Protein AF-A0A957V7X9-F1 (afdb_monomer_lite)

Structure (mmCIF, N/CA/C/O backbone):
data_AF-A0A957V7X9-F1
#
_entry.id   AF-A0A957V7X9-F1
#
loop_
_atom_site.group_PDB
_atom_site.id
_atom_site.type_symbol
_atom_site.label_atom_id
_atom_site.label_alt_id
_atom_site.label_comp_id
_atom_site.label_asym_id
_atom_site.label_entity_id
_atom_site.label_seq_id
_atom_site.pdbx_PDB_ins_code
_atom_site.Cartn_x
_atom_site.Cartn_y
_atom_site.Cartn_z
_atom_site.occupancy
_atom_site.B_iso_or_equiv
_atom_site.auth_seq_id
_atom_site.auth_comp_id
_atom_site.auth_asym_id
_atom_site.auth_atom_id
_atom_site.pdbx_PDB_model_num
ATOM 1 N N . MET A 1 1 ? -3.872 -2.077 19.022 1.00 86.62 1 MET A N 1
ATOM 2 C CA . MET A 1 1 ? -4.188 -2.616 17.683 1.00 86.62 1 MET A CA 1
ATOM 3 C C . MET A 1 1 ? -4.015 -4.123 17.737 1.00 86.62 1 MET A C 1
ATOM 5 O O . MET A 1 1 ? -3.047 -4.564 18.339 1.00 86.62 1 MET A O 1
ATOM 9 N N . GLU A 1 2 ? -4.912 -4.883 17.113 1.00 96.44 2 GLU A N 1
ATOM 10 C CA . GLU A 1 2 ? -4.739 -6.320 16.867 1.00 96.44 2 GLU A CA 1
ATOM 11 C C . GLU A 1 2 ? -4.698 -6.566 15.353 1.00 96.44 2 GLU A C 1
ATOM 13 O O . GLU A 1 2 ? -5.555 -6.057 14.627 1.00 96.44 2 GLU A O 1
ATOM 18 N N . ILE A 1 3 ? -3.694 -7.312 14.879 1.00 98.44 3 ILE A N 1
ATOM 19 C CA . ILE A 1 3 ? -3.567 -7.717 13.472 1.00 98.44 3 ILE A CA 1
ATOM 20 C C . ILE A 1 3 ? -4.167 -9.115 13.327 1.00 98.44 3 ILE A C 1
ATOM 22 O O . ILE A 1 3 ? -3.669 -10.071 13.913 1.00 98.44 3 ILE A O 1
ATOM 26 N N . LEU A 1 4 ? -5.217 -9.227 12.518 1.00 98.38 4 LEU A N 1
ATOM 27 C CA . LEU A 1 4 ? -5.960 -10.467 12.288 1.00 98.38 4 LEU A CA 1
ATOM 28 C C . LEU A 1 4 ? -5.376 -11.285 11.132 1.00 98.38 4 LEU A C 1
ATOM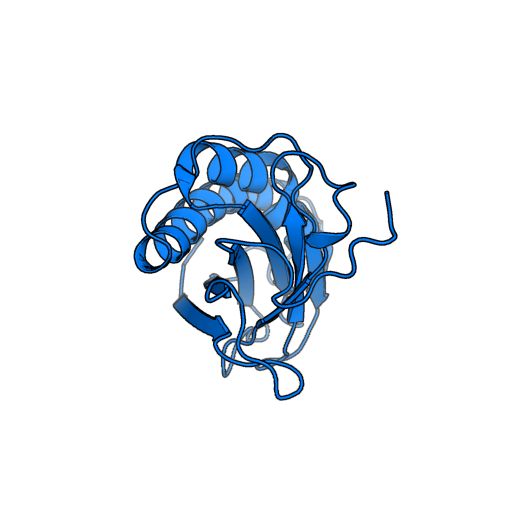 30 O O . LEU A 1 4 ? -5.460 -12.512 11.116 1.00 98.38 4 LEU A O 1
ATOM 34 N N . ARG A 1 5 ? -4.814 -10.605 10.125 1.00 98.19 5 ARG A N 1
ATOM 35 C CA . ARG A 1 5 ? -4.241 -11.243 8.935 1.00 98.19 5 ARG A CA 1
ATOM 36 C C . ARG A 1 5 ? -3.212 -10.339 8.272 1.00 98.19 5 ARG A C 1
ATOM 38 O O . ARG A 1 5 ? -3.426 -9.132 8.191 1.00 98.19 5 ARG A O 1
ATOM 45 N N . ILE A 1 6 ? -2.166 -10.946 7.721 1.00 98.56 6 ILE A N 1
ATOM 46 C CA . ILE A 1 6 ? -1.273 -10.327 6.739 1.00 98.56 6 ILE A CA 1
ATOM 47 C C . ILE A 1 6 ? -1.377 -11.123 5.436 1.00 98.56 6 ILE A C 1
ATOM 49 O O . ILE A 1 6 ? -1.410 -12.354 5.459 1.00 98.56 6 ILE A O 1
ATOM 53 N N . VAL A 1 7 ? -1.471 -10.423 4.309 1.00 98.50 7 VAL A N 1
ATOM 54 C CA . VAL A 1 7 ? -1.492 -11.006 2.964 1.00 98.50 7 VAL A CA 1
ATOM 55 C C . VAL A 1 7 ? -0.463 -10.285 2.110 1.00 98.50 7 VAL A C 1
ATOM 57 O O . VAL A 1 7 ? -0.461 -9.059 2.073 1.00 98.50 7 VAL A O 1
ATOM 60 N N . THR A 1 8 ? 0.360 -11.041 1.390 1.00 98.62 8 THR A N 1
ATOM 61 C CA . THR A 1 8 ? 1.302 -10.499 0.407 1.00 98.62 8 THR A CA 1
ATOM 62 C C . THR A 1 8 ? 0.958 -11.055 -0.969 1.00 98.62 8 THR A C 1
ATOM 64 O O . THR A 1 8 ? 0.847 -12.267 -1.147 1.00 98.62 8 THR A O 1
ATOM 67 N N . ILE A 1 9 ? 0.767 -10.163 -1.936 1.00 98.62 9 ILE A N 1
ATOM 68 C CA . ILE A 1 9 ? 0.418 -10.457 -3.325 1.00 98.62 9 ILE A CA 1
ATOM 69 C C . ILE A 1 9 ? 1.608 -10.055 -4.187 1.00 98.62 9 ILE A C 1
ATOM 71 O O . ILE A 1 9 ? 2.105 -8.937 -4.064 1.00 98.62 9 ILE A O 1
ATOM 75 N N . VAL A 1 10 ? 2.052 -10.958 -5.059 1.00 98.50 10 VAL A N 1
ATOM 76 C CA . VAL A 1 10 ? 3.143 -10.720 -6.007 1.00 98.50 10 VAL A CA 1
ATOM 77 C C . VAL A 1 10 ? 2.606 -10.933 -7.413 1.00 98.50 10 VAL A C 1
ATOM 79 O O . VAL A 1 10 ? 2.069 -11.996 -7.716 1.00 98.50 10 VAL A O 1
ATOM 82 N N . GLU A 1 11 ? 2.770 -9.930 -8.263 1.00 97.88 11 GLU A N 1
ATOM 83 C CA . GLU A 1 11 ? 2.453 -9.986 -9.684 1.00 97.88 11 GLU A CA 1
ATOM 84 C C . GLU A 1 11 ? 3.730 -9.738 -10.488 1.00 97.88 11 GLU A C 1
ATOM 86 O O . GLU A 1 11 ? 4.406 -8.732 -10.283 1.00 97.88 11 GLU A O 1
ATOM 91 N N . ASP A 1 12 ? 4.044 -10.640 -11.416 1.00 97.62 12 ASP A N 1
ATOM 92 C CA . ASP A 1 12 ? 5.107 -10.455 -12.402 1.00 97.62 12 ASP A CA 1
ATOM 93 C C . ASP A 1 12 ? 4.485 -10.257 -13.788 1.00 97.62 12 ASP A C 1
ATOM 95 O O . ASP A 1 12 ? 3.947 -11.191 -14.389 1.00 97.62 12 ASP A O 1
ATOM 99 N N . VAL A 1 13 ? 4.590 -9.044 -14.330 1.00 96.94 13 VAL A N 1
ATOM 100 C CA . VAL A 1 13 ? 4.113 -8.734 -15.679 1.00 96.94 13 VAL A CA 1
ATOM 101 C C . VAL A 1 13 ? 5.196 -9.097 -16.692 1.00 96.94 13 VAL A C 1
ATOM 103 O O . VAL A 1 13 ? 6.174 -8.374 -16.885 1.00 96.94 13 VAL A O 1
ATOM 106 N N . LEU A 1 14 ? 5.027 -10.253 -17.338 1.00 97.50 14 LEU A N 1
ATOM 107 C CA . LEU A 1 14 ? 5.969 -10.772 -18.341 1.00 97.50 14 LEU A CA 1
ATOM 108 C C . LEU A 1 14 ? 5.601 -10.351 -19.772 1.00 97.50 14 LEU A C 1
ATOM 110 O O . LEU A 1 14 ? 6.474 -10.161 -20.622 1.00 97.50 14 LEU A O 1
ATOM 114 N N . VAL A 1 15 ? 4.300 -10.235 -20.042 1.00 96.81 15 VAL A N 1
ATOM 115 C CA . VAL A 1 15 ? 3.716 -9.893 -21.342 1.00 96.81 15 VAL A CA 1
ATOM 116 C C . VAL A 1 15 ? 2.497 -9.012 -21.094 1.00 96.81 15 VAL A C 1
ATOM 118 O O . VAL A 1 15 ? 1.643 -9.358 -20.286 1.00 96.81 15 VAL A O 1
ATOM 121 N N . GLU A 1 16 ? 2.391 -7.907 -21.824 1.00 95.38 16 GLU A N 1
ATOM 122 C CA . GLU A 1 16 ? 1.247 -6.995 -21.766 1.00 95.38 16 GLU A CA 1
ATOM 123 C C . GLU A 1 16 ? 0.909 -6.522 -23.184 1.00 95.38 16 GLU A C 1
ATOM 125 O O . GLU A 1 16 ? 1.803 -6.250 -23.991 1.00 95.38 16 GLU A O 1
ATOM 130 N N . GLY A 1 17 ? -0.383 -6.491 -23.528 1.00 94.19 17 GLY A N 1
ATOM 131 C CA . GLY A 1 17 ? -0.833 -6.109 -24.873 1.00 94.19 17 GLY A CA 1
ATOM 132 C C . GLY A 1 17 ? -0.229 -6.969 -25.993 1.00 94.19 17 GLY A C 1
ATOM 133 O O . GLY A 1 17 ? 0.048 -6.463 -27.077 1.00 94.19 17 GLY A O 1
ATOM 134 N N . GLY A 1 18 ? 0.058 -8.247 -25.715 1.00 96.38 18 GLY A N 1
ATOM 135 C CA . GLY A 1 18 ? 0.672 -9.181 -26.667 1.00 96.38 18 GLY A CA 1
ATOM 136 C C . GLY A 1 18 ? 2.177 -8.990 -26.900 1.00 96.38 18 GLY A C 1
ATOM 137 O O . GLY A 1 18 ? 2.750 -9.695 -27.727 1.00 96.38 18 GLY A O 1
ATOM 138 N N . ARG A 1 19 ? 2.840 -8.075 -26.180 1.00 95.88 19 ARG A N 1
ATOM 139 C CA . ARG A 1 19 ? 4.286 -7.829 -26.289 1.00 95.88 19 ARG A CA 1
ATOM 140 C C . ARG A 1 19 ? 4.995 -8.174 -24.986 1.00 95.88 19 ARG A C 1
ATOM 142 O O . ARG A 1 19 ? 4.531 -7.814 -23.904 1.00 95.88 19 ARG A O 1
ATOM 149 N N . LYS A 1 20 ? 6.138 -8.852 -25.096 1.00 97.06 20 LYS A N 1
ATOM 150 C CA . LYS A 1 20 ? 7.010 -9.151 -23.954 1.00 97.06 20 LYS A CA 1
ATOM 151 C C . LYS A 1 20 ? 7.541 -7.846 -23.356 1.00 97.06 20 LYS A C 1
ATOM 153 O O . LYS A 1 20 ? 7.984 -6.983 -24.110 1.00 97.06 20 LYS A O 1
ATOM 158 N N . ALA A 1 21 ? 7.496 -7.717 -22.033 1.00 94.75 21 ALA A N 1
ATOM 159 C CA . ALA A 1 21 ? 8.120 -6.596 -21.338 1.00 94.75 21 ALA A CA 1
ATOM 160 C C . ALA A 1 21 ? 9.647 -6.647 -21.523 1.00 94.75 21 ALA A C 1
ATOM 162 O O . ALA A 1 21 ? 10.236 -7.732 -21.491 1.00 94.75 21 ALA A O 1
ATOM 163 N N . GLU A 1 22 ? 10.294 -5.493 -21.708 1.00 88.94 22 GLU A N 1
ATOM 164 C CA . GLU A 1 22 ? 11.761 -5.420 -21.828 1.00 88.94 22 GLU A CA 1
ATOM 165 C C . GLU A 1 22 ? 12.441 -5.952 -20.555 1.00 88.94 22 GLU A C 1
ATOM 167 O O . GLU A 1 22 ? 13.357 -6.774 -20.616 1.00 88.94 22 GLU A O 1
ATOM 172 N N . LYS A 1 23 ? 11.903 -5.556 -19.398 1.00 89.88 23 LYS A N 1
ATOM 173 C CA . LYS A 1 23 ? 12.211 -6.086 -18.069 1.00 89.88 23 LYS A CA 1
ATOM 174 C C . LYS A 1 23 ? 10.890 -6.497 -17.408 1.00 89.88 23 LYS A C 1
ATOM 176 O O . LYS A 1 23 ? 9.962 -5.692 -17.429 1.00 89.88 23 LYS A O 1
ATOM 181 N N . PRO A 1 24 ? 10.779 -7.700 -16.812 1.00 92.94 24 PRO A N 1
ATOM 182 C CA . PRO A 1 24 ? 9.619 -8.059 -16.004 1.00 92.94 24 PRO A CA 1
ATOM 183 C C . PRO A 1 24 ? 9.340 -7.022 -14.910 1.00 92.94 24 PRO A C 1
ATOM 185 O O . PRO A 1 24 ? 10.185 -6.800 -14.033 1.00 92.94 24 PRO A O 1
ATOM 188 N N . THR A 1 25 ? 8.155 -6.412 -14.956 1.00 95.50 25 THR A N 1
ATOM 189 C CA . THR A 1 25 ? 7.693 -5.519 -13.891 1.00 95.50 25 THR A CA 1
ATOM 190 C C . THR A 1 25 ? 7.079 -6.371 -12.793 1.00 95.50 25 THR A C 1
ATOM 192 O O . THR A 1 25 ? 6.042 -7.000 -12.995 1.00 95.50 25 THR A O 1
ATOM 195 N N . ARG A 1 26 ? 7.722 -6.386 -11.628 1.00 97.88 26 ARG A N 1
ATOM 196 C CA . ARG A 1 26 ? 7.191 -6.985 -10.409 1.00 97.88 26 ARG A CA 1
ATOM 197 C C . ARG A 1 26 ? 6.443 -5.928 -9.616 1.00 97.88 26 ARG A C 1
ATOM 199 O O . ARG A 1 26 ? 7.040 -4.913 -9.249 1.00 97.88 26 ARG A O 1
ATOM 206 N N . ARG A 1 27 ? 5.181 -6.200 -9.298 1.00 98.31 27 ARG A N 1
ATOM 207 C CA . ARG A 1 27 ? 4.372 -5.443 -8.340 1.00 98.31 27 ARG A CA 1
ATOM 208 C C . ARG A 1 27 ? 4.153 -6.302 -7.101 1.00 98.31 27 ARG A C 1
ATOM 210 O O . ARG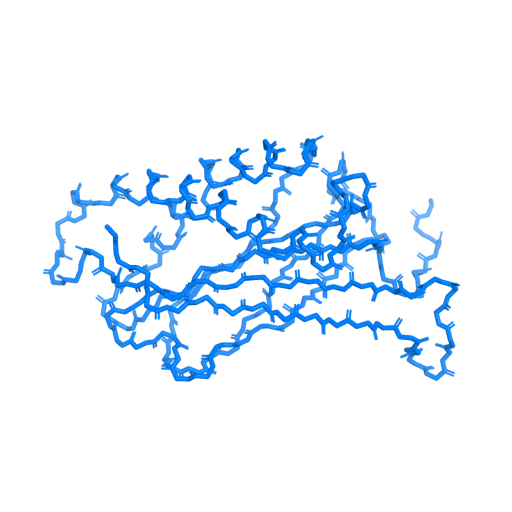 A 1 27 ? 3.831 -7.484 -7.209 1.00 98.31 27 ARG A O 1
ATOM 217 N N . VAL A 1 28 ? 4.363 -5.728 -5.922 1.00 98.75 28 VAL A N 1
ATOM 218 C CA . VAL A 1 28 ? 4.117 -6.407 -4.647 1.00 98.75 28 VAL A CA 1
ATOM 219 C C . VAL A 1 28 ? 3.209 -5.537 -3.807 1.00 98.75 28 VAL A C 1
ATOM 221 O O . VAL A 1 28 ? 3.545 -4.382 -3.556 1.00 98.75 28 VAL A O 1
ATOM 224 N N . ALA A 1 29 ? 2.097 -6.100 -3.347 1.00 98.81 29 ALA A N 1
ATOM 225 C CA . ALA A 1 29 ? 1.241 -5.485 -2.346 1.00 98.81 29 ALA A CA 1
ATOM 226 C C . ALA A 1 29 ? 1.269 -6.310 -1.062 1.00 98.81 29 ALA A C 1
ATOM 228 O O . ALA A 1 29 ? 1.075 -7.522 -1.101 1.00 98.81 29 ALA A O 1
ATOM 229 N N . SER A 1 30 ? 1.469 -5.658 0.075 1.00 98.88 30 SER A N 1
ATOM 230 C CA . SER A 1 30 ? 1.227 -6.229 1.396 1.00 98.88 30 SER A CA 1
ATOM 231 C C . SER A 1 30 ? 0.000 -5.562 2.011 1.00 98.88 30 SER A C 1
ATOM 233 O O . SER A 1 30 ? -0.197 -4.350 1.903 1.00 98.88 30 SER A O 1
ATOM 235 N N . ALA A 1 31 ? -0.847 -6.360 2.649 1.00 98.88 31 ALA A N 1
ATOM 236 C CA . ALA A 1 31 ? -2.079 -5.915 3.274 1.00 98.88 31 ALA A CA 1
ATOM 237 C C . ALA A 1 31 ? -2.191 -6.477 4.690 1.00 98.88 31 ALA A C 1
ATOM 239 O O . ALA A 1 31 ? -1.954 -7.664 4.907 1.00 98.88 31 ALA A O 1
ATOM 240 N N . ALA A 1 32 ? -2.599 -5.640 5.638 1.00 98.88 32 ALA A N 1
ATOM 241 C CA . ALA A 1 32 ? -2.911 -6.036 7.004 1.00 98.88 32 ALA A CA 1
ATOM 242 C C . ALA A 1 32 ? -4.399 -5.814 7.266 1.00 98.88 32 ALA A C 1
ATOM 244 O O . ALA A 1 32 ? -4.911 -4.719 7.036 1.00 98.88 32 ALA A O 1
ATOM 245 N N . VAL A 1 33 ? -5.076 -6.843 7.769 1.00 98.88 33 VAL A N 1
ATOM 246 C CA . VAL A 1 33 ? -6.425 -6.735 8.329 1.00 98.88 33 VAL A CA 1
ATOM 247 C C . VAL A 1 33 ? -6.278 -6.515 9.827 1.00 98.88 33 VAL A C 1
ATOM 249 O O . VAL A 1 33 ? -5.663 -7.338 10.506 1.00 98.88 33 VAL A O 1
ATOM 252 N N . ILE A 1 34 ? -6.828 -5.419 10.339 1.00 98.75 34 ILE A N 1
ATOM 253 C CA . ILE A 1 34 ? -6.784 -5.067 11.760 1.00 98.75 34 ILE A CA 1
ATOM 254 C C . ILE A 1 34 ? -8.189 -4.893 12.326 1.00 98.75 34 ILE A C 1
ATOM 256 O O . ILE A 1 34 ? -9.118 -4.530 11.600 1.00 98.75 34 ILE A O 1
ATOM 260 N N . THR A 1 35 ? -8.331 -5.078 13.637 1.00 98.06 35 THR A N 1
ATOM 261 C CA . THR A 1 35 ? -9.523 -4.603 14.350 1.00 98.06 35 THR A CA 1
ATOM 262 C C . THR A 1 35 ? -9.580 -3.075 14.317 1.00 98.06 35 THR A C 1
ATOM 264 O O . THR A 1 35 ? -8.554 -2.396 14.407 1.00 98.06 35 THR A O 1
ATOM 267 N N . ASN A 1 36 ? -10.782 -2.513 14.178 1.00 96.81 36 ASN A N 1
ATOM 268 C CA . ASN A 1 36 ? -10.993 -1.073 14.250 1.00 96.81 36 ASN A CA 1
ATOM 269 C C . ASN A 1 36 ? -11.155 -0.638 15.724 1.00 96.81 36 ASN A C 1
ATOM 271 O O . ASN A 1 36 ? -12.180 -0.949 16.335 1.00 96.81 36 ASN A O 1
ATOM 275 N N . PRO A 1 37 ? -10.189 0.094 16.314 1.00 94.38 37 PRO A N 1
ATOM 276 C CA . PRO A 1 37 ? -10.231 0.469 17.728 1.00 94.38 37 PRO A CA 1
ATOM 277 C C . PRO A 1 37 ? -11.263 1.560 18.053 1.00 94.38 37 PRO A C 1
ATOM 279 O O . PRO A 1 37 ? -11.508 1.821 19.225 1.00 94.38 37 PRO A O 1
ATOM 282 N N . ALA A 1 38 ? -11.861 2.202 17.045 1.00 92.94 38 ALA A N 1
ATOM 283 C CA . ALA A 1 38 ? -12.840 3.276 17.217 1.00 92.94 38 ALA A CA 1
ATOM 284 C C . ALA A 1 38 ? -14.292 2.808 16.990 1.00 92.94 38 ALA A C 1
ATOM 286 O O . ALA A 1 38 ? -15.197 3.621 16.812 1.00 92.94 38 ALA A O 1
ATOM 287 N N . VAL A 1 39 ? -14.541 1.496 16.967 1.00 89.75 39 VAL A N 1
ATOM 288 C CA . VAL A 1 39 ? -15.899 0.952 16.809 1.00 89.75 39 VAL A CA 1
ATOM 289 C C . VAL A 1 39 ? -16.784 1.412 17.963 1.00 89.75 39 VAL A C 1
ATOM 291 O O . VAL A 1 39 ? -16.464 1.209 19.129 1.00 89.75 39 VAL A O 1
ATOM 294 N N . GLY A 1 40 ? -17.924 2.011 17.618 1.00 84.50 40 GLY A N 1
ATOM 295 C CA . GLY A 1 40 ? -18.890 2.530 18.589 1.00 84.50 40 GLY A CA 1
ATOM 296 C C . GLY A 1 40 ? -18.553 3.915 19.144 1.00 84.50 40 GLY A C 1
ATOM 297 O O . GLY A 1 40 ? -19.436 4.543 19.725 1.00 84.50 40 GLY A O 1
ATOM 298 N N . ASP A 1 41 ? -17.345 4.430 18.909 1.00 85.25 41 ASP A N 1
ATOM 299 C CA . ASP A 1 41 ? -17.005 5.812 19.227 1.00 85.25 41 ASP A CA 1
ATOM 300 C C . ASP A 1 41 ? -17.517 6.758 18.130 1.00 85.25 41 ASP A C 1
ATOM 302 O O . ASP A 1 41 ? -17.343 6.518 16.933 1.00 85.25 41 ASP A O 1
ATOM 306 N N . LYS A 1 42 ? -18.194 7.826 18.552 1.00 80.62 42 LYS A N 1
ATOM 307 C CA . LYS A 1 42 ? -18.752 8.879 17.693 1.00 80.62 42 LYS A CA 1
ATOM 308 C C . LYS A 1 42 ? -18.255 10.275 18.073 1.00 80.62 42 LYS A C 1
ATOM 310 O O . LYS A 1 42 ? -18.675 11.235 17.434 1.00 80.62 42 LYS A O 1
ATOM 315 N N . SER A 1 43 ? -17.397 10.408 19.090 1.00 83.62 43 SER A N 1
ATOM 316 C CA . SER A 1 43 ? -16.866 11.710 19.515 1.00 83.62 43 SER A CA 1
ATOM 317 C C . SER A 1 43 ? -15.738 12.204 18.607 1.00 83.62 43 SER A C 1
ATOM 319 O O . SER A 1 43 ? -15.513 13.407 18.506 1.00 83.62 43 SER A O 1
ATOM 321 N N . GLY A 1 44 ? -15.027 11.283 17.943 1.00 80.75 44 GLY A N 1
ATOM 322 C CA . GLY A 1 44 ? -13.844 11.584 17.129 1.00 80.75 44 GLY A CA 1
ATOM 323 C C . GLY A 1 44 ? -12.575 11.846 17.953 1.00 80.75 44 GLY A C 1
ATOM 324 O O . GLY A 1 44 ? -11.493 12.005 17.389 1.00 80.75 44 GLY A O 1
ATOM 325 N N . GLU A 1 45 ? -12.663 11.837 19.285 1.00 84.00 45 GLU A N 1
ATOM 326 C CA . GLU A 1 45 ? -11.538 12.114 20.190 1.00 84.00 45 GLU A CA 1
ATOM 327 C C . GLU A 1 45 ? -10.437 11.049 20.083 1.00 84.00 45 GLU A C 1
ATOM 329 O O . GLU A 1 45 ? -9.251 11.332 20.256 1.00 84.00 45 GLU A O 1
ATOM 334 N N . ASN A 1 46 ? -10.816 9.827 19.710 1.00 84.00 46 ASN A N 1
ATOM 335 C CA . ASN A 1 46 ? -9.903 8.701 19.574 1.00 84.00 46 ASN A CA 1
ATOM 336 C C . ASN A 1 46 ? -9.198 8.621 18.211 1.00 84.00 46 ASN A C 1
ATOM 338 O O . ASN A 1 46 ? -8.426 7.686 17.988 1.00 84.00 46 ASN A O 1
ATOM 342 N N . LEU A 1 47 ? -9.411 9.573 17.295 1.00 92.38 47 LEU A N 1
ATOM 343 C CA . LEU A 1 47 ? -8.820 9.533 15.952 1.00 92.38 47 LEU A CA 1
ATOM 344 C C . LEU A 1 47 ? -7.288 9.680 15.955 1.00 92.38 47 LEU A C 1
ATOM 346 O O . LEU A 1 47 ? -6.600 9.099 15.114 1.00 92.38 47 LEU A O 1
ATOM 350 N N . ALA A 1 48 ? -6.724 10.398 16.929 1.00 92.75 48 ALA A N 1
ATOM 351 C CA . ALA A 1 48 ? -5.280 10.634 17.005 1.00 92.75 48 ALA A CA 1
ATOM 352 C C . ALA A 1 48 ? -4.456 9.335 17.128 1.00 92.75 48 ALA A C 1
ATOM 354 O O . ALA A 1 48 ? -3.322 9.271 16.642 1.00 92.75 48 ALA A O 1
ATOM 355 N N . GLN A 1 49 ? -5.027 8.275 17.717 1.00 95.00 49 GLN A N 1
ATOM 356 C CA . GLN A 1 49 ? -4.335 6.995 17.907 1.00 95.00 49 GLN A CA 1
ATOM 357 C C . GLN A 1 49 ? -3.933 6.334 16.577 1.00 95.00 49 GLN A C 1
ATOM 359 O O . GLN A 1 49 ? -2.916 5.639 16.506 1.00 95.00 49 GLN A O 1
ATOM 364 N N . PHE A 1 50 ? -4.696 6.582 15.505 1.00 97.69 50 PHE A N 1
ATOM 365 C CA . PHE A 1 50 ? -4.462 5.982 14.193 1.00 97.69 50 PHE A CA 1
ATOM 366 C C . PHE A 1 50 ? -3.132 6.417 13.572 1.00 97.69 50 PHE A C 1
ATOM 368 O O . PHE A 1 50 ? -2.580 5.685 12.757 1.00 97.69 50 PHE A O 1
ATOM 375 N N . SER A 1 51 ? -2.571 7.556 13.988 1.00 97.88 51 SER A N 1
ATOM 376 C CA . SER A 1 51 ? -1.259 8.013 13.520 1.00 97.88 51 SER A CA 1
ATOM 377 C C . SER A 1 51 ? -0.138 7.083 14.006 1.00 97.88 51 SER A C 1
ATOM 379 O O . SER A 1 51 ? 0.688 6.612 13.221 1.00 97.88 51 SER A O 1
ATOM 381 N N . GLY A 1 52 ? -0.162 6.734 15.299 1.00 98.12 52 GLY A N 1
ATOM 382 C CA . GLY A 1 52 ? 0.792 5.795 15.895 1.00 98.12 52 GLY A CA 1
ATOM 383 C C . GLY A 1 52 ? 0.651 4.384 15.324 1.00 98.12 52 GLY A C 1
ATOM 384 O O . GLY A 1 52 ? 1.659 3.755 15.003 1.00 98.12 52 GLY A O 1
ATOM 385 N N . ILE A 1 53 ? -0.592 3.936 15.121 1.00 98.38 53 ILE A N 1
ATOM 386 C CA . ILE A 1 53 ? -0.905 2.663 14.453 1.00 98.38 53 ILE A CA 1
ATOM 387 C C . ILE A 1 53 ? -0.372 2.661 13.013 1.00 98.38 53 ILE A C 1
ATOM 389 O O . ILE A 1 53 ? 0.258 1.698 12.578 1.00 98.38 53 ILE A O 1
ATOM 393 N N . GLY A 1 54 ? -0.567 3.761 12.284 1.00 98.69 54 GLY A N 1
ATOM 394 C CA . GLY A 1 54 ? -0.070 3.941 10.925 1.00 98.69 54 GLY A CA 1
ATOM 395 C C . GLY A 1 54 ? 1.445 3.785 10.820 1.00 98.69 54 GLY A C 1
ATOM 396 O O . GLY A 1 54 ? 1.936 3.102 9.925 1.00 98.69 54 GLY A O 1
ATOM 397 N N . ARG A 1 55 ? 2.202 4.348 11.768 1.00 98.75 55 ARG A N 1
ATOM 398 C CA . ARG A 1 55 ? 3.665 4.183 11.836 1.00 98.75 55 ARG A CA 1
ATOM 399 C C . ARG A 1 55 ? 4.080 2.713 11.927 1.00 98.75 55 ARG A C 1
ATOM 401 O O . ARG A 1 55 ? 4.971 2.273 11.195 1.00 98.75 55 ARG A O 1
ATOM 408 N N . GLU A 1 56 ? 3.441 1.971 12.829 1.00 98.69 56 GLU A N 1
ATOM 409 C CA . GLU A 1 56 ? 3.721 0.554 13.071 1.00 98.69 56 GLU A CA 1
ATOM 410 C C . GLU A 1 56 ? 3.388 -0.286 11.834 1.00 98.69 56 GLU A C 1
ATOM 412 O O . GLU A 1 56 ? 4.250 -1.006 11.324 1.00 98.69 56 GLU A O 1
ATOM 417 N N . LEU A 1 57 ? 2.187 -0.105 11.277 1.00 98.81 57 LEU A N 1
ATOM 418 C CA . LEU A 1 57 ? 1.755 -0.800 10.066 1.00 98.81 57 LEU A CA 1
ATOM 419 C C . LEU A 1 57 ? 2.618 -0.461 8.853 1.00 98.81 57 LEU A C 1
ATOM 421 O O . LEU A 1 57 ? 2.946 -1.365 8.094 1.00 98.81 57 LEU A O 1
ATOM 425 N N . GLY A 1 58 ? 3.040 0.793 8.683 1.00 98.81 58 GLY A N 1
ATOM 426 C CA . GLY A 1 58 ? 3.939 1.172 7.591 1.00 98.81 58 GLY A CA 1
ATOM 427 C C . GLY A 1 58 ? 5.269 0.416 7.649 1.00 98.81 58 GLY A C 1
ATOM 428 O O . GLY A 1 58 ? 5.748 -0.062 6.624 1.00 98.81 58 GLY A O 1
ATOM 429 N N . THR A 1 59 ? 5.812 0.195 8.853 1.00 98.75 59 THR A N 1
ATOM 430 C CA . THR A 1 59 ? 7.033 -0.607 9.041 1.00 98.75 59 THR A CA 1
ATOM 431 C C . THR A 1 59 ? 6.801 -2.074 8.684 1.00 98.75 59 THR A C 1
ATOM 433 O O . THR A 1 59 ? 7.611 -2.672 7.976 1.00 98.75 59 THR A O 1
ATOM 436 N N . ILE A 1 60 ? 5.716 -2.663 9.197 1.00 98.81 60 ILE A N 1
ATOM 437 C CA . ILE A 1 60 ? 5.375 -4.076 8.979 1.00 98.81 60 ILE A CA 1
ATOM 438 C C . ILE A 1 60 ? 5.148 -4.322 7.488 1.00 98.81 60 ILE A C 1
ATOM 440 O O . ILE A 1 60 ? 5.833 -5.138 6.879 1.00 98.81 60 ILE A O 1
ATOM 444 N N . LEU A 1 61 ? 4.243 -3.559 6.881 1.00 98.88 61 LEU A N 1
ATOM 445 C CA . LEU A 1 61 ? 3.839 -3.735 5.494 1.00 98.88 61 LEU A CA 1
ATOM 446 C C . LEU A 1 61 ? 4.988 -3.467 4.520 1.00 98.88 61 LEU A C 1
ATOM 448 O O . LEU A 1 61 ? 5.135 -4.204 3.544 1.00 98.88 61 LEU A O 1
ATOM 452 N N . ALA A 1 62 ? 5.845 -2.478 4.790 1.00 98.62 62 ALA A N 1
ATOM 453 C CA . ALA A 1 62 ? 7.040 -2.274 3.981 1.00 98.62 62 ALA A CA 1
ATOM 454 C C . ALA A 1 62 ? 7.968 -3.493 4.026 1.00 98.62 62 ALA A C 1
ATOM 456 O O . ALA A 1 62 ? 8.417 -3.935 2.975 1.00 98.62 62 ALA A O 1
ATOM 457 N N . LYS A 1 63 ? 8.218 -4.086 5.201 1.00 98.25 63 LYS A N 1
ATOM 458 C CA . LYS A 1 63 ? 9.059 -5.291 5.316 1.00 98.25 63 LYS A CA 1
ATOM 459 C C . LYS A 1 63 ? 8.463 -6.487 4.572 1.00 98.25 63 LYS A C 1
ATOM 461 O O . LYS A 1 63 ? 9.185 -7.155 3.836 1.00 98.25 63 LYS A O 1
ATOM 466 N N . GLU A 1 64 ? 7.158 -6.709 4.717 1.00 98.56 64 GLU A N 1
ATOM 467 C CA . GLU A 1 64 ? 6.437 -7.782 4.020 1.00 98.56 64 GLU A CA 1
ATOM 468 C C . GLU A 1 64 ? 6.529 -7.637 2.497 1.00 98.56 64 GLU A C 1
ATOM 470 O O . GLU A 1 64 ? 6.842 -8.595 1.793 1.00 98.56 64 GLU A O 1
ATOM 475 N N . ALA A 1 65 ? 6.325 -6.422 1.979 1.00 98.31 65 ALA A N 1
ATOM 476 C CA . ALA A 1 65 ? 6.403 -6.164 0.545 1.00 98.31 65 ALA A CA 1
ATOM 477 C C . ALA A 1 65 ? 7.855 -6.197 0.025 1.00 98.31 65 ALA A C 1
ATOM 479 O O . ALA A 1 65 ? 8.108 -6.592 -1.115 1.00 98.31 65 ALA A O 1
ATOM 480 N N . MET A 1 66 ? 8.827 -5.824 0.865 1.00 97.31 66 MET A N 1
ATOM 481 C CA 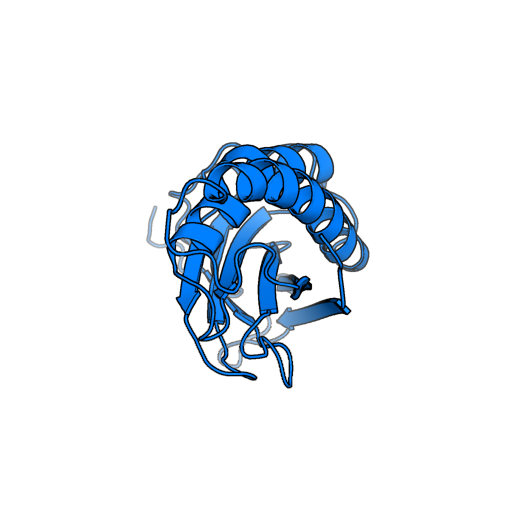. MET A 1 66 ? 10.245 -5.892 0.525 1.00 97.31 66 MET A CA 1
ATOM 482 C C . MET A 1 66 ? 10.746 -7.327 0.357 1.00 97.31 66 MET A C 1
ATOM 484 O O . MET A 1 66 ? 11.592 -7.548 -0.502 1.00 97.31 66 MET A O 1
ATOM 488 N N . GLY A 1 67 ? 10.223 -8.305 1.104 1.00 95.75 67 GLY A N 1
ATOM 489 C CA . GLY A 1 67 ? 10.661 -9.705 1.007 1.00 95.75 67 GLY A CA 1
ATOM 490 C C . GLY A 1 67 ? 10.671 -10.239 -0.437 1.00 95.75 67 GLY A C 1
ATOM 491 O O . GLY A 1 67 ? 11.727 -10.655 -0.919 1.00 95.75 67 GLY A O 1
ATOM 492 N N . PRO A 1 68 ? 9.544 -10.172 -1.174 1.00 96.62 68 PRO A N 1
ATOM 493 C CA . PRO A 1 68 ? 9.489 -10.597 -2.575 1.00 96.62 68 PRO A CA 1
ATOM 494 C C . PRO A 1 68 ? 10.163 -9.650 -3.582 1.00 96.62 68 PRO A C 1
ATOM 496 O O . PRO A 1 68 ? 10.548 -10.099 -4.666 1.00 96.62 68 PRO A O 1
ATOM 499 N N . LEU A 1 69 ? 10.287 -8.350 -3.276 1.00 94.38 69 LEU A N 1
ATOM 500 C CA . LEU A 1 69 ? 10.956 -7.381 -4.161 1.00 94.38 69 LEU A CA 1
ATOM 501 C C . LEU A 1 69 ? 12.495 -7.398 -4.003 1.00 94.38 69 LEU A C 1
ATOM 503 O O . LEU A 1 69 ? 13.237 -6.983 -4.901 1.00 94.38 69 LEU A O 1
ATOM 507 N N . GLY A 1 70 ? 12.987 -7.898 -2.869 1.00 92.31 70 GLY A N 1
ATOM 508 C CA . GLY A 1 70 ? 14.398 -7.993 -2.512 1.00 92.31 70 GLY A CA 1
ATOM 509 C C . GLY A 1 70 ? 14.892 -6.778 -1.725 1.00 92.31 70 GLY A C 1
ATOM 510 O O . GLY A 1 70 ? 14.671 -6.667 -0.524 1.00 92.31 70 GLY A O 1
ATOM 511 N N . SER A 1 71 ? 15.625 -5.882 -2.388 1.00 92.12 71 SER A N 1
ATOM 512 C CA . SER A 1 71 ? 16.320 -4.753 -1.748 1.00 92.12 71 SER A CA 1
ATOM 513 C C . SER A 1 71 ? 15.604 -3.426 -1.981 1.00 92.12 71 SER A C 1
ATOM 515 O O . SER A 1 71 ? 15.022 -3.217 -3.042 1.00 92.12 71 SER A O 1
ATOM 517 N N . GLY A 1 72 ? 15.696 -2.489 -1.028 1.00 89.06 72 GLY A N 1
ATOM 518 C CA . GLY A 1 72 ? 15.139 -1.136 -1.166 1.00 89.06 72 GLY A CA 1
ATOM 519 C C . GLY A 1 72 ? 15.697 -0.371 -2.374 1.00 89.06 72 GLY A C 1
ATOM 520 O O . GLY A 1 72 ? 15.031 0.513 -2.906 1.00 89.06 72 GLY A O 1
ATOM 521 N N . SER A 1 73 ? 16.880 -0.758 -2.865 1.00 93.56 73 SER A N 1
ATOM 522 C CA . SER A 1 73 ? 17.464 -0.262 -4.120 1.00 93.56 73 SER A CA 1
ATOM 523 C C . SER A 1 73 ? 16.685 -0.676 -5.373 1.00 93.56 73 SER A C 1
ATOM 525 O O . SER A 1 73 ? 16.846 -0.050 -6.412 1.00 93.56 73 SER A O 1
ATOM 527 N N . ASN A 1 74 ? 15.864 -1.727 -5.289 1.00 95.75 74 ASN A N 1
ATOM 528 C CA . ASN A 1 74 ? 15.022 -2.195 -6.388 1.00 95.75 74 ASN A CA 1
ATOM 529 C C . ASN A 1 74 ? 13.686 -1.452 -6.452 1.00 95.75 74 ASN A C 1
ATOM 531 O O . ASN A 1 74 ? 12.971 -1.626 -7.427 1.00 95.75 74 ASN A O 1
ATOM 535 N N . VAL A 1 75 ? 13.312 -0.686 -5.423 1.00 97.81 75 VAL A N 1
ATOM 536 C CA . VAL A 1 75 ? 12.028 0.026 -5.394 1.00 97.81 75 VAL A CA 1
ATOM 537 C C . VAL A 1 75 ? 12.101 1.218 -6.341 1.00 97.81 75 VAL A C 1
ATOM 539 O O . VAL A 1 75 ? 12.873 2.145 -6.091 1.00 97.81 75 VAL A O 1
ATOM 542 N N . GLU A 1 76 ? 11.264 1.219 -7.376 1.00 97.94 76 GLU A N 1
ATOM 543 C CA . GLU A 1 76 ? 11.098 2.343 -8.305 1.00 97.94 76 GLU A CA 1
ATOM 544 C C . GLU A 1 76 ? 9.793 3.101 -8.030 1.00 97.94 76 GLU A C 1
ATOM 546 O O . GLU A 1 76 ? 9.826 4.325 -7.910 1.00 97.94 76 GLU A O 1
ATOM 551 N N . SER A 1 77 ? 8.666 2.407 -7.828 1.00 98.44 77 SER A N 1
ATOM 552 C CA . SER A 1 77 ? 7.385 3.040 -7.466 1.00 98.44 77 SER A CA 1
ATOM 553 C C . SER A 1 77 ? 6.836 2.534 -6.142 1.00 98.44 77 SER A C 1
ATOM 555 O O . SER A 1 77 ? 7.137 1.420 -5.712 1.00 98.44 77 SER A O 1
ATOM 557 N N . TYR A 1 78 ? 5.988 3.348 -5.516 1.00 98.62 78 TYR A N 1
ATOM 558 C CA . TYR A 1 78 ? 5.211 2.953 -4.346 1.00 98.62 78 TYR A CA 1
ATOM 559 C C . TYR A 1 78 ? 3.800 3.543 -4.351 1.00 98.62 78 TYR A C 1
ATOM 561 O O . TYR A 1 78 ? 3.506 4.493 -5.081 1.00 98.62 78 TYR A O 1
ATOM 569 N N . GLY A 1 79 ? 2.951 2.986 -3.494 1.00 98.75 79 GLY A N 1
ATOM 570 C CA . GLY A 1 79 ? 1.561 3.368 -3.305 1.00 98.75 79 GLY A CA 1
ATOM 571 C C . GLY A 1 79 ? 1.022 2.856 -1.979 1.00 98.75 79 GLY A C 1
ATOM 572 O O . GLY A 1 79 ? 1.569 1.923 -1.395 1.00 98.75 79 GLY A O 1
ATOM 573 N N . LYS A 1 80 ? -0.050 3.462 -1.473 1.00 98.88 80 LYS A N 1
ATOM 574 C CA . LYS A 1 80 ? -0.722 3.004 -0.248 1.00 98.88 80 LYS A CA 1
ATOM 575 C C . LYS A 1 80 ? -2.231 3.081 -0.397 1.00 98.88 80 LYS A C 1
ATOM 577 O O . LYS A 1 80 ? -2.747 3.967 -1.071 1.00 98.88 80 LYS A O 1
ATOM 582 N N . ALA A 1 81 ? -2.956 2.183 0.244 1.00 98.88 81 ALA A N 1
ATOM 583 C CA . ALA A 1 81 ? -4.407 2.237 0.237 1.00 98.88 81 ALA A CA 1
ATOM 584 C C . ALA A 1 81 ? -5.003 1.758 1.555 1.00 98.88 81 ALA A C 1
ATOM 586 O O . ALA A 1 81 ? -4.323 1.143 2.375 1.00 98.88 81 ALA A O 1
ATOM 587 N N . CYS A 1 82 ? -6.273 2.077 1.781 1.00 98.88 82 CYS A N 1
ATOM 588 C CA . CYS A 1 82 ? -6.971 1.655 2.986 1.00 98.88 82 CYS A CA 1
ATOM 589 C C . CYS A 1 82 ? -8.466 1.438 2.720 1.00 98.88 82 CYS A C 1
ATOM 591 O O . CYS A 1 82 ? -9.123 2.284 2.105 1.00 98.88 82 CYS A O 1
ATOM 593 N N . ILE A 1 83 ? -9.000 0.311 3.192 1.00 98.88 83 ILE A N 1
ATOM 594 C CA . ILE A 1 83 ? -10.429 -0.007 3.165 1.00 98.88 83 ILE A CA 1
ATOM 595 C C . ILE A 1 83 ? -10.922 -0.116 4.605 1.00 98.88 83 ILE A C 1
ATOM 597 O O . ILE A 1 83 ? -10.445 -0.956 5.361 1.00 98.88 83 ILE A O 1
ATOM 601 N N . VAL A 1 84 ? -11.891 0.707 4.983 1.00 98.56 84 VAL A N 1
ATOM 602 C CA . VAL A 1 84 ? -12.525 0.671 6.307 1.00 98.56 84 VAL A CA 1
ATOM 603 C C . VAL A 1 84 ? -13.846 -0.086 6.201 1.00 98.56 84 VAL A C 1
ATOM 605 O O . VAL A 1 84 ? -14.611 0.127 5.258 1.00 98.56 84 VAL A O 1
ATOM 608 N N . GLY A 1 85 ? -14.113 -0.981 7.151 1.00 98.31 85 GLY A N 1
ATOM 609 C CA . GLY A 1 85 ? -15.400 -1.659 7.272 1.00 98.31 85 GLY A CA 1
ATOM 610 C C . GLY A 1 85 ? -16.538 -0.694 7.614 1.00 98.31 85 GLY A C 1
ATOM 611 O O . GLY A 1 85 ? -16.320 0.407 8.117 1.00 98.31 85 GLY A O 1
ATOM 612 N N . ALA A 1 86 ? -17.781 -1.110 7.366 1.00 96.25 86 ALA A N 1
ATOM 613 C CA . ALA A 1 86 ? -18.964 -0.251 7.506 1.00 96.25 86 ALA A CA 1
ATOM 614 C C . ALA A 1 86 ? -19.219 0.306 8.928 1.00 96.25 86 ALA A C 1
ATOM 616 O O . ALA A 1 86 ? -19.991 1.249 9.080 1.00 96.25 86 ALA A O 1
ATOM 617 N N . GLY A 1 87 ? -18.600 -0.262 9.966 1.00 94.88 87 GLY A N 1
ATOM 618 C CA . GLY A 1 87 ? -18.661 0.231 11.345 1.00 94.88 87 GLY A CA 1
ATOM 619 C C . GLY A 1 87 ? -17.704 1.391 11.645 1.00 94.88 87 GLY A C 1
ATOM 620 O O . GLY A 1 87 ? -17.796 1.983 12.721 1.00 94.88 87 GLY A O 1
ATOM 621 N N . GLY A 1 88 ? -16.795 1.713 10.720 1.00 94.81 88 GLY A N 1
ATOM 622 C CA . GLY A 1 88 ? -15.838 2.813 10.827 1.00 94.81 88 GLY A CA 1
ATOM 623 C C . GLY A 1 88 ? -16.169 4.013 9.939 1.00 94.81 88 GLY A C 1
ATOM 624 O O . GLY A 1 88 ? -17.289 4.177 9.458 1.00 94.81 88 GLY A O 1
ATOM 625 N N . GLU A 1 89 ? -15.167 4.860 9.712 1.00 95.31 89 GLU A N 1
ATOM 626 C CA . GLU A 1 89 ? -15.283 6.057 8.875 1.00 95.31 89 GLU A CA 1
ATOM 627 C C . GLU A 1 89 ? -14.008 6.347 8.072 1.00 95.31 89 GLU A C 1
ATOM 629 O O . GLU A 1 89 ? -12.919 5.851 8.367 1.00 95.31 89 GLU A O 1
ATOM 634 N N . LEU A 1 90 ? -14.134 7.189 7.043 1.00 96.81 90 LEU A N 1
ATOM 635 C CA . LEU A 1 90 ? -13.049 7.479 6.102 1.00 96.81 90 LEU A CA 1
ATOM 636 C C . LEU A 1 90 ? -11.849 8.195 6.748 1.00 96.81 90 LEU A C 1
ATOM 638 O O . LEU A 1 90 ? -10.726 8.069 6.254 1.00 96.81 90 LEU A O 1
ATOM 642 N N . GLU A 1 91 ? -12.063 8.942 7.831 1.00 96.69 91 GLU A N 1
ATOM 643 C CA . GLU A 1 91 ? -10.997 9.694 8.502 1.00 96.69 91 GLU A CA 1
ATOM 644 C C . GLU A 1 91 ? -10.008 8.773 9.229 1.00 96.69 91 GLU A C 1
ATOM 646 O O . GLU A 1 91 ? -8.805 9.027 9.240 1.00 96.69 91 GLU A O 1
ATOM 651 N N . GLN A 1 92 ? -10.482 7.618 9.707 1.00 97.44 92 GLN A N 1
ATOM 652 C CA . GLN A 1 92 ? -9.633 6.567 10.277 1.00 97.44 92 GLN A CA 1
ATOM 653 C C . GLN A 1 92 ? -8.601 6.099 9.243 1.00 97.44 92 GLN A C 1
ATOM 655 O O . GLN A 1 92 ? -7.402 6.065 9.520 1.00 97.44 92 GLN A O 1
ATOM 660 N N . ALA A 1 93 ? -9.054 5.828 8.011 1.00 98.12 93 ALA A N 1
ATOM 661 C CA . ALA A 1 93 ? -8.164 5.538 6.892 1.00 98.12 93 ALA A CA 1
ATOM 662 C C . ALA A 1 93 ? -7.237 6.713 6.582 1.00 98.12 93 ALA A C 1
ATOM 664 O O . ALA A 1 93 ? -6.048 6.500 6.362 1.00 98.12 93 ALA A O 1
ATOM 665 N N . ALA A 1 94 ? -7.763 7.941 6.555 1.00 98.25 94 ALA A N 1
ATOM 666 C CA . ALA A 1 94 ? -6.981 9.127 6.225 1.00 98.25 94 ALA A CA 1
ATOM 667 C C . ALA A 1 94 ? -5.741 9.247 7.113 1.00 98.25 94 ALA A C 1
ATOM 669 O O . ALA A 1 94 ? -4.645 9.390 6.579 1.00 98.25 94 ALA A O 1
ATOM 670 N N . ILE A 1 95 ? -5.914 9.111 8.430 1.00 98.12 95 ILE A N 1
ATOM 671 C CA . ILE A 1 95 ? -4.845 9.228 9.424 1.00 98.12 95 ILE A CA 1
ATOM 672 C C . ILE A 1 95 ? -3.912 8.009 9.379 1.00 98.12 95 ILE A C 1
ATOM 674 O O . ILE A 1 95 ? -2.691 8.185 9.359 1.00 98.12 95 ILE A O 1
ATOM 678 N N . LEU A 1 96 ? -4.469 6.790 9.304 1.00 98.19 96 LEU A N 1
ATOM 679 C CA . LEU A 1 96 ? -3.711 5.529 9.282 1.00 98.19 96 LEU A CA 1
ATOM 680 C 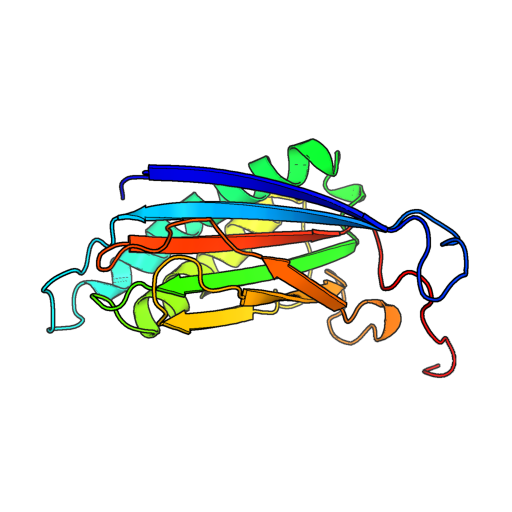C . LEU A 1 96 ? -2.621 5.507 8.221 1.00 98.19 96 LEU A C 1
ATOM 682 O O . LEU A 1 96 ? -1.504 5.080 8.488 1.00 98.19 96 LEU A O 1
ATOM 686 N N . ILE A 1 97 ? -2.946 5.955 7.012 1.00 98.62 97 ILE A N 1
ATOM 687 C CA . ILE A 1 97 ? -2.010 5.950 5.891 1.00 98.62 97 ILE A CA 1
ATOM 688 C C . ILE A 1 97 ? -1.438 7.345 5.624 1.00 98.62 97 ILE A C 1
ATOM 690 O O . ILE A 1 97 ? -1.026 7.615 4.502 1.00 98.62 97 ILE A O 1
ATOM 694 N N . HIS A 1 98 ? -1.386 8.258 6.603 1.00 97.69 98 HIS A N 1
ATOM 695 C CA . HIS A 1 98 ? -0.868 9.617 6.390 1.00 97.69 98 HIS A CA 1
ATOM 696 C C . HIS A 1 98 ? 0.670 9.718 6.511 1.00 97.69 98 HIS A C 1
ATOM 698 O O . HIS A 1 98 ? 1.409 8.998 5.830 1.00 97.69 98 HIS A O 1
ATOM 704 N N . LYS A 1 99 ? 1.150 10.679 7.315 1.00 97.12 99 LYS A N 1
ATOM 705 C CA . LYS A 1 99 ? 2.548 11.095 7.439 1.00 97.12 99 LYS A CA 1
ATOM 706 C C . LYS A 1 99 ? 3.404 10.033 8.122 1.00 97.12 99 LYS A C 1
ATOM 708 O O . LYS A 1 99 ? 4.416 9.646 7.555 1.00 97.12 99 LYS A O 1
ATOM 713 N N . GLU A 1 100 ? 2.983 9.541 9.286 1.00 98.38 100 GLU A N 1
ATOM 714 C CA . GLU A 1 100 ? 3.778 8.593 10.080 1.00 98.38 100 GLU A CA 1
ATOM 715 C C . GLU A 1 100 ? 3.940 7.234 9.389 1.00 98.38 100 GLU A C 1
ATOM 717 O O . GLU A 1 100 ? 5.032 6.673 9.384 1.00 98.38 100 GLU A O 1
ATOM 722 N N . PHE A 1 101 ? 2.889 6.748 8.717 1.00 98.81 101 PHE A N 1
ATOM 723 C CA . PHE A 1 101 ? 2.974 5.581 7.833 1.00 98.81 101 PHE A CA 1
ATOM 724 C C . PHE A 1 101 ? 3.976 5.810 6.702 1.00 98.81 101 PHE A C 1
ATOM 726 O O . PHE A 1 101 ? 4.832 4.977 6.426 1.00 98.81 101 PHE A O 1
ATOM 733 N N . GLY A 1 102 ? 3.873 6.958 6.025 1.00 98.38 102 GLY A N 1
ATOM 734 C CA . GLY A 1 102 ? 4.763 7.276 4.915 1.00 98.38 102 GLY A CA 1
ATOM 735 C C . GLY A 1 102 ? 6.222 7.407 5.346 1.00 98.38 102 GLY A C 1
ATOM 736 O O . GLY A 1 102 ? 7.104 6.979 4.609 1.00 98.38 102 GLY A O 1
ATOM 737 N N . GLN A 1 103 ? 6.477 7.972 6.527 1.00 98.50 103 GLN A N 1
ATOM 738 C CA . GLN A 1 103 ? 7.823 8.076 7.080 1.00 98.50 103 GLN A CA 1
ATOM 739 C C . GLN A 1 103 ? 8.396 6.693 7.395 1.00 98.50 103 GLN A C 1
ATOM 741 O O . GLN A 1 103 ? 9.482 6.374 6.921 1.00 98.50 103 GLN A O 1
ATOM 746 N N . SER A 1 104 ? 7.644 5.842 8.100 1.00 98.62 104 SER A N 1
ATOM 747 C CA . SER A 1 104 ? 8.138 4.514 8.475 1.00 98.62 104 SER A CA 1
ATOM 748 C C . SER A 1 104 ? 8.381 3.603 7.271 1.00 98.62 104 SER A C 1
ATOM 750 O O . SER A 1 104 ? 9.354 2.852 7.253 1.00 98.62 104 SER A O 1
ATOM 752 N N . VAL A 1 105 ? 7.567 3.722 6.217 1.00 98.50 105 VAL A N 1
ATOM 753 C CA . VAL A 1 105 ? 7.835 3.070 4.929 1.00 98.50 105 VAL A CA 1
ATOM 754 C C . VAL A 1 105 ? 9.187 3.509 4.368 1.00 98.50 105 VAL A C 1
ATOM 756 O O . VAL A 1 105 ? 10.000 2.654 4.024 1.00 98.50 105 VAL A O 1
ATOM 759 N N . ARG A 1 106 ? 9.446 4.824 4.276 1.00 98.06 106 ARG A N 1
ATOM 760 C CA . ARG A 1 106 ? 10.706 5.360 3.725 1.00 98.06 106 ARG A CA 1
ATOM 761 C C . ARG A 1 106 ? 11.919 4.882 4.505 1.00 98.06 106 ARG A C 1
ATOM 763 O O . ARG A 1 106 ? 12.929 4.561 3.881 1.00 98.06 106 ARG A O 1
ATOM 770 N N . ASP A 1 107 ? 11.806 4.811 5.827 1.00 98.06 107 ASP A N 1
ATOM 771 C CA . ASP A 1 107 ? 12.872 4.318 6.698 1.00 98.06 107 ASP A CA 1
ATOM 772 C C . ASP A 1 107 ? 13.221 2.855 6.366 1.00 98.06 107 ASP A C 1
ATOM 774 O O . ASP A 1 107 ? 14.395 2.494 6.318 1.00 98.06 107 ASP A O 1
ATOM 778 N N . VAL A 1 108 ? 12.218 2.023 6.052 1.00 97.88 108 VAL A N 1
ATOM 779 C CA . VAL A 1 108 ? 12.419 0.620 5.650 1.00 97.88 108 VAL A CA 1
ATOM 780 C C . VAL A 1 108 ? 12.994 0.491 4.237 1.00 97.88 108 VAL A C 1
ATOM 782 O O . VAL A 1 108 ? 13.913 -0.296 4.022 1.00 97.88 108 VAL A O 1
ATOM 785 N N . ILE A 1 109 ? 12.476 1.243 3.260 1.00 96.81 109 ILE A N 1
ATOM 786 C CA . ILE A 1 109 ? 12.881 1.107 1.845 1.00 96.81 109 ILE A CA 1
ATOM 787 C C . ILE A 1 109 ? 14.127 1.932 1.474 1.00 96.81 109 ILE A C 1
ATOM 789 O O . ILE A 1 109 ? 14.512 1.988 0.302 1.00 96.81 109 ILE A O 1
ATOM 793 N N . GLY A 1 110 ? 14.736 2.622 2.441 1.00 96.56 110 GLY A N 1
ATOM 794 C CA . GLY A 1 110 ? 15.946 3.422 2.240 1.00 96.56 110 GLY A CA 1
ATOM 795 C C . GLY A 1 110 ? 15.725 4.736 1.482 1.00 96.56 110 GLY A C 1
ATOM 796 O O . GLY A 1 110 ? 16.606 5.167 0.744 1.00 96.56 110 GLY A O 1
ATOM 797 N N . GLY A 1 111 ? 14.554 5.368 1.623 1.00 95.06 111 GLY A N 1
ATOM 798 C CA . GLY A 1 111 ? 14.287 6.716 1.105 1.00 95.06 111 GLY A CA 1
ATOM 799 C C . GLY A 1 111 ? 13.071 6.830 0.185 1.00 95.06 111 GLY A C 1
ATOM 800 O O . GLY A 1 111 ? 12.090 6.099 0.315 1.00 95.06 111 GLY A O 1
ATOM 801 N N . GLY A 1 112 ? 13.145 7.732 -0.790 1.00 95.56 112 GLY A N 1
ATOM 802 C CA . GLY A 1 112 ? 12.017 8.214 -1.587 1.00 95.56 112 GLY A CA 1
ATOM 803 C C . GLY A 1 112 ? 11.742 9.674 -1.247 1.00 95.56 112 GLY A C 1
ATOM 804 O O . GLY A 1 112 ? 11.610 10.009 -0.069 1.00 95.56 112 GLY A O 1
ATOM 805 N N . LYS A 1 113 ? 11.634 10.538 -2.255 1.00 95.88 113 LYS A N 1
ATOM 806 C CA . LYS A 1 113 ? 11.383 11.983 -2.083 1.00 95.88 113 LYS A CA 1
ATOM 807 C C . LYS A 1 113 ? 9.940 12.397 -2.377 1.00 95.88 113 LYS A C 1
ATOM 809 O O . LYS A 1 113 ? 9.437 13.331 -1.760 1.00 95.88 113 LYS A O 1
ATOM 814 N N . ALA A 1 114 ? 9.281 11.714 -3.310 1.00 97.38 114 ALA A N 1
ATOM 815 C CA . ALA A 1 114 ? 7.927 12.040 -3.751 1.00 97.38 114 ALA A CA 1
ATOM 816 C C . ALA A 1 114 ? 6.879 11.717 -2.675 1.00 97.38 114 ALA A C 1
ATOM 818 O O . ALA A 1 114 ? 7.130 10.915 -1.784 1.00 97.38 114 ALA A O 1
ATOM 819 N N . GLY A 1 115 ? 5.685 12.307 -2.734 1.00 97.19 115 GLY A N 1
ATOM 820 C CA . GLY A 1 115 ? 4.565 11.851 -1.902 1.00 97.19 115 GLY A CA 1
ATOM 821 C C . GLY A 1 115 ? 4.161 10.418 -2.267 1.00 97.19 115 GLY A C 1
ATOM 822 O O . GLY A 1 115 ? 4.160 10.075 -3.443 1.00 97.19 115 GLY A O 1
ATOM 823 N N . ILE A 1 116 ? 3.813 9.582 -1.280 1.00 98.44 116 ILE A N 1
ATOM 824 C CA . ILE A 1 116 ? 3.237 8.255 -1.560 1.00 98.44 116 ILE A CA 1
ATOM 825 C C . ILE A 1 116 ? 1.770 8.466 -1.965 1.00 98.44 116 ILE A C 1
ATOM 827 O O . ILE A 1 116 ? 1.002 8.925 -1.109 1.00 98.44 116 ILE A O 1
ATOM 831 N N . PRO A 1 117 ? 1.373 8.173 -3.217 1.00 98.50 117 PRO A N 1
ATOM 832 C CA . PRO A 1 117 ? -0.002 8.344 -3.672 1.00 98.50 117 PRO A CA 1
ATOM 833 C C . PRO A 1 117 ? -0.925 7.371 -2.938 1.00 98.50 117 PRO A C 1
ATOM 835 O O . PRO A 1 117 ? -0.486 6.313 -2.475 1.00 98.50 117 PRO A O 1
ATOM 838 N N . SER A 1 118 ? -2.202 7.737 -2.791 1.00 98.56 118 SER A N 1
ATOM 839 C CA . SER A 1 118 ? -3.112 6.937 -1.976 1.00 98.56 118 SER A CA 1
ATOM 840 C C . SER A 1 118 ? -4.576 6.949 -2.373 1.00 98.56 118 SER A C 1
ATOM 842 O O . SER A 1 118 ? -5.105 8.005 -2.715 1.00 98.56 118 SER A O 1
ATOM 844 N N . THR A 1 119 ? -5.238 5.812 -2.147 1.00 98.75 119 THR A N 1
ATOM 845 C CA . THR A 1 119 ? -6.697 5.642 -2.232 1.00 98.75 119 THR A CA 1
ATOM 846 C C . THR A 1 119 ? -7.252 5.194 -0.882 1.00 98.75 119 THR A C 1
ATOM 848 O O . THR A 1 119 ? -6.659 4.365 -0.195 1.00 98.75 119 THR A O 1
ATOM 851 N N . LYS A 1 120 ? -8.413 5.711 -0.485 1.00 98.62 120 LYS A N 1
ATOM 852 C CA . LYS A 1 120 ? -9.099 5.296 0.745 1.00 98.62 120 LYS A CA 1
ATOM 853 C C . LYS A 1 120 ? -10.598 5.199 0.523 1.00 98.62 120 LYS A C 1
ATOM 855 O O . LYS A 1 120 ? -11.156 6.053 -0.162 1.00 98.62 120 LYS A O 1
ATOM 860 N N . LYS A 1 121 ? -11.247 4.182 1.095 1.00 98.50 121 LYS A N 1
ATOM 861 C CA . LYS A 1 121 ? -12.708 4.031 1.021 1.00 98.50 121 LYS A CA 1
ATOM 862 C C . LYS A 1 121 ? -13.300 3.269 2.200 1.00 98.50 121 LYS A C 1
ATOM 864 O O . LYS A 1 121 ? -12.608 2.497 2.853 1.00 98.50 121 LYS A O 1
ATOM 869 N N . VAL A 1 122 ? -14.599 3.458 2.415 1.00 98.56 122 VAL A N 1
ATOM 870 C CA . VAL A 1 122 ? -15.424 2.579 3.255 1.00 98.56 122 VAL A CA 1
ATOM 871 C C . VAL A 1 122 ? -16.108 1.575 2.334 1.00 98.56 122 VAL A C 1
ATOM 873 O O . VAL A 1 122 ? -16.682 1.976 1.320 1.00 98.56 122 VAL A O 1
ATOM 876 N N . ALA A 1 123 ? -16.018 0.282 2.635 1.00 98.44 123 ALA A N 1
ATOM 877 C CA . ALA A 1 123 ? -16.632 -0.752 1.808 1.00 98.44 123 ALA A CA 1
ATOM 878 C C . ALA A 1 123 ? -16.951 -2.025 2.604 1.00 98.44 123 ALA A C 1
ATOM 880 O O . ALA A 1 123 ? -16.490 -2.211 3.729 1.00 98.44 123 ALA A O 1
ATOM 881 N N . ALA A 1 124 ? -17.757 -2.899 2.001 1.00 97.94 124 ALA A N 1
ATOM 882 C CA . ALA A 1 124 ? -18.050 -4.221 2.539 1.00 97.94 124 ALA A CA 1
ATOM 883 C C . ALA A 1 124 ? -16.875 -5.198 2.337 1.00 97.94 124 ALA A C 1
ATOM 885 O O . ALA A 1 124 ? -15.966 -4.955 1.537 1.00 97.94 124 ALA A O 1
ATOM 886 N N . ALA A 1 125 ? -16.937 -6.327 3.041 1.00 98.25 125 ALA A N 1
ATOM 887 C CA . ALA A 1 125 ? -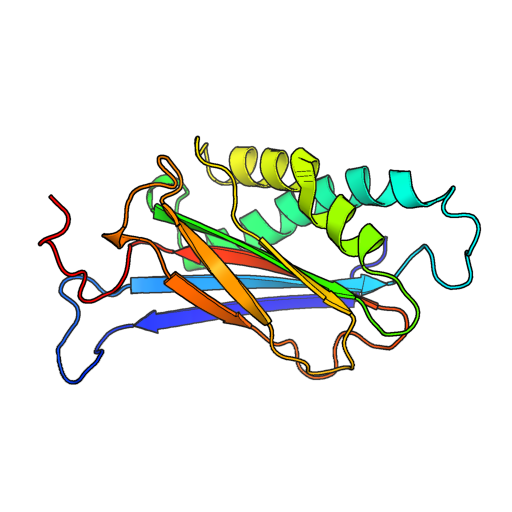15.968 -7.410 2.939 1.00 98.25 125 ALA A CA 1
ATOM 888 C C . ALA A 1 125 ? -15.770 -7.884 1.490 1.00 98.25 125 ALA A C 1
ATOM 890 O O . ALA A 1 125 ? -16.734 -8.085 0.752 1.00 98.25 125 ALA A O 1
ATOM 891 N N . GLY A 1 126 ? -14.512 -8.094 1.098 1.00 97.19 126 GLY A N 1
ATOM 892 C CA . GLY A 1 126 ? -14.135 -8.546 -0.241 1.00 97.19 126 GLY A CA 1
ATOM 893 C C . GLY A 1 126 ? -14.073 -7.443 -1.301 1.00 97.19 126 GLY A C 1
ATOM 894 O O . GLY A 1 126 ? -13.796 -7.748 -2.457 1.00 97.19 126 GLY A O 1
ATOM 895 N N . ALA A 1 127 ? -14.301 -6.175 -0.944 1.00 98.50 127 ALA A N 1
ATOM 896 C CA . ALA A 1 127 ? -14.135 -5.072 -1.883 1.00 98.50 127 ALA A CA 1
ATOM 897 C C . ALA A 1 127 ? -12.691 -4.986 -2.415 1.00 98.50 127 ALA A C 1
ATOM 899 O O . ALA A 1 127 ? -11.730 -5.075 -1.651 1.00 98.50 127 ALA A O 1
ATOM 900 N N . THR A 1 128 ? -12.545 -4.752 -3.721 1.00 98.56 128 THR A N 1
ATOM 901 C CA . THR A 1 128 ? -11.251 -4.458 -4.359 1.00 98.56 128 THR A CA 1
ATOM 902 C C . THR A 1 128 ? -10.864 -3.000 -4.152 1.00 98.56 128 THR A C 1
ATOM 904 O O . THR A 1 128 ? -11.735 -2.174 -3.911 1.00 98.56 128 THR A O 1
ATOM 907 N N . ILE A 1 129 ? -9.591 -2.628 -4.225 1.00 98.75 129 ILE A N 1
ATOM 908 C CA . ILE A 1 129 ? -9.143 -1.232 -4.230 1.00 98.75 129 ILE A CA 1
ATOM 909 C C . ILE A 1 129 ? -7.928 -1.078 -5.136 1.00 98.75 129 ILE A C 1
ATOM 911 O O . ILE A 1 129 ? -6.991 -1.867 -5.064 1.00 98.75 129 ILE A O 1
ATOM 915 N N . ASP A 1 130 ? -7.939 -0.029 -5.949 1.00 98.75 130 ASP A N 1
ATOM 916 C CA . ASP A 1 130 ? -6.793 0.380 -6.749 1.00 98.75 130 ASP A CA 1
ATOM 917 C C . ASP A 1 130 ? -5.777 1.126 -5.886 1.00 98.75 130 ASP A C 1
ATOM 919 O O . ASP A 1 130 ? -6.062 2.208 -5.351 1.00 98.75 130 ASP A O 1
ATOM 923 N N . VAL A 1 131 ? -4.589 0.537 -5.744 1.00 98.81 131 VAL A N 1
ATOM 924 C CA . VAL A 1 131 ? -3.435 1.173 -5.114 1.00 98.81 131 VAL A CA 1
ATOM 925 C C . VAL A 1 131 ? -2.687 1.961 -6.190 1.00 98.81 131 VAL A C 1
ATOM 927 O O . VAL A 1 131 ? -2.0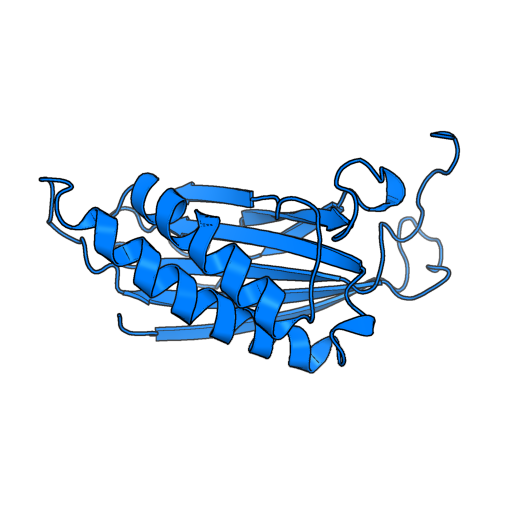01 1.347 -7.009 1.00 98.81 131 VAL A O 1
ATOM 930 N N . PRO A 1 132 ? -2.782 3.303 -6.213 1.00 98.69 132 PRO A N 1
ATOM 931 C CA . PRO A 1 132 ? -2.073 4.101 -7.199 1.00 98.69 132 PRO A CA 1
ATOM 932 C C . PRO A 1 132 ? -0.574 3.995 -6.941 1.00 98.69 132 PRO A C 1
ATOM 934 O O . PRO A 1 132 ? -0.138 4.013 -5.791 1.00 98.69 132 PRO A O 1
ATOM 937 N N . LEU A 1 133 ? 0.212 3.923 -8.006 1.00 98.56 133 LEU A N 1
ATOM 938 C CA . LEU A 1 133 ? 1.662 3.807 -7.964 1.00 98.56 133 LEU A CA 1
ATOM 939 C C . LEU A 1 133 ? 2.289 5.001 -8.685 1.00 98.56 133 LEU A C 1
ATOM 941 O O . LEU A 1 133 ? 1.829 5.427 -9.747 1.00 98.56 133 LEU A O 1
ATOM 945 N N . SER A 1 134 ? 3.348 5.554 -8.099 1.00 97.88 134 SER A N 1
ATOM 946 C CA . SER A 1 134 ? 4.153 6.602 -8.731 1.00 97.88 134 SER A CA 1
ATOM 947 C C . SER A 1 134 ? 5.622 6.458 -8.372 1.00 97.88 134 SER A C 1
ATOM 949 O O . SER A 1 134 ? 5.943 5.965 -7.285 1.00 97.88 134 SER A O 1
ATOM 951 N N . PHE A 1 135 ? 6.496 6.962 -9.243 1.00 97.88 135 PHE A N 1
ATOM 952 C CA . PHE A 1 135 ? 7.937 6.926 -9.028 1.00 97.88 135 PHE A CA 1
ATOM 953 C C . PHE A 1 135 ? 8.333 7.584 -7.702 1.00 97.88 135 PHE A C 1
ATOM 955 O O . PHE A 1 135 ? 7.939 8.713 -7.390 1.00 97.88 135 PHE A O 1
ATOM 962 N N . ARG A 1 136 ? 9.153 6.874 -6.927 1.00 97.81 136 ARG A N 1
ATOM 963 C CA . ARG A 1 136 ? 9.450 7.206 -5.534 1.00 97.81 136 ARG A CA 1
ATOM 964 C C . ARG A 1 136 ? 10.190 8.520 -5.335 1.00 97.81 136 ARG A C 1
ATOM 966 O O . ARG A 1 136 ? 10.118 9.084 -4.243 1.00 97.81 136 ARG A O 1
ATOM 973 N N . ASP A 1 137 ? 10.921 8.993 -6.338 1.00 97.38 137 ASP A N 1
ATOM 974 C CA . ASP A 1 137 ? 11.769 10.184 -6.217 1.00 97.38 137 ASP A CA 1
ATOM 975 C C . ASP A 1 137 ? 11.253 11.390 -6.999 1.00 97.38 137 ASP A C 1
ATOM 977 O O . ASP A 1 137 ? 11.713 12.506 -6.759 1.00 97.38 137 ASP A O 1
ATOM 981 N N . ASN A 1 138 ? 10.271 11.196 -7.881 1.00 95.50 138 ASN A N 1
ATOM 982 C CA . ASN A 1 138 ? 9.614 12.272 -8.615 1.00 95.50 138 ASN A CA 1
ATOM 983 C C . ASN A 1 138 ? 8.194 11.852 -9.024 1.00 95.50 138 ASN A C 1
ATOM 985 O O . ASN A 1 138 ? 8.020 11.076 -9.962 1.00 95.50 138 ASN A O 1
ATOM 989 N N . SER A 1 139 ? 7.176 12.430 -8.382 1.00 93.69 139 SER A N 1
ATOM 990 C CA . SER A 1 139 ? 5.766 12.153 -8.687 1.00 93.69 139 SER A CA 1
ATOM 991 C C . SER A 1 139 ? 5.317 12.637 -10.067 1.00 93.69 139 SER A C 1
ATOM 993 O O . SER A 1 139 ? 4.182 12.387 -10.441 1.00 93.69 139 SER A O 1
ATOM 995 N N . GLY A 1 140 ? 6.154 13.362 -10.811 1.00 92.44 140 GLY A N 1
ATOM 996 C CA . GLY A 1 140 ? 5.873 13.803 -12.177 1.00 92.44 140 GLY A CA 1
ATOM 997 C C . GLY A 1 140 ? 6.362 12.844 -13.267 1.00 92.44 140 GLY A C 1
ATOM 998 O O . GLY A 1 140 ? 6.170 13.133 -14.445 1.00 92.44 140 GLY A O 1
ATOM 999 N N . LEU A 1 141 ? 7.019 11.728 -12.920 1.00 93.69 141 LEU A N 1
ATOM 1000 C CA . LEU A 1 141 ? 7.573 10.817 -13.923 1.00 93.69 141 LEU A CA 1
ATOM 1001 C C . LEU A 1 141 ? 6.473 9.950 -14.559 1.00 93.69 141 LEU A C 1
ATOM 1003 O O . LEU A 1 141 ? 6.129 8.877 -14.065 1.00 93.69 141 LEU A O 1
ATOM 1007 N N . ALA A 1 142 ? 5.949 10.410 -15.697 1.00 93.25 142 ALA A N 1
ATOM 1008 C CA . ALA A 1 142 ? 4.769 9.840 -16.348 1.00 93.25 142 ALA A CA 1
ATOM 1009 C C . ALA A 1 142 ? 4.890 8.364 -16.757 1.00 93.25 142 ALA A C 1
ATOM 1011 O O . ALA A 1 142 ? 3.875 7.677 -16.880 1.00 93.25 142 ALA A O 1
ATOM 1012 N N . THR A 1 143 ? 6.100 7.840 -16.956 1.00 94.38 143 THR A N 1
ATOM 1013 C CA . THR A 1 143 ? 6.328 6.419 -17.277 1.00 94.38 143 THR A CA 1
ATOM 1014 C C . THR A 1 143 ? 5.997 5.479 -16.111 1.00 94.38 143 THR A C 1
ATOM 1016 O O . THR A 1 143 ? 5.794 4.287 -16.331 1.00 94.38 143 THR A O 1
ATOM 1019 N N . HIS A 1 144 ? 5.889 6.015 -14.891 1.00 96.00 144 HIS A N 1
ATOM 1020 C CA . HIS A 1 144 ? 5.682 5.261 -13.651 1.00 96.00 144 HIS A CA 1
ATOM 1021 C C . HIS A 1 144 ? 4.287 5.417 -13.038 1.00 96.00 144 HIS A C 1
ATOM 1023 O O . HIS A 1 144 ? 4.025 4.835 -11.991 1.00 96.00 144 HIS A O 1
ATOM 1029 N N . PHE A 1 145 ? 3.388 6.185 -13.662 1.00 96.00 145 PHE A N 1
ATOM 1030 C CA . PHE A 1 145 ? 1.984 6.180 -13.253 1.00 96.00 145 PHE A CA 1
ATOM 1031 C C . PHE A 1 145 ? 1.352 4.832 -13.572 1.00 96.00 145 PHE A C 1
ATOM 1033 O O . PHE A 1 145 ? 1.309 4.426 -14.735 1.00 96.00 145 PHE A O 1
ATOM 1040 N N . ASP A 1 146 ? 0.884 4.152 -12.537 1.00 96.75 146 ASP A N 1
ATOM 1041 C CA . ASP A 1 146 ? 0.334 2.806 -12.626 1.00 96.75 146 ASP A CA 1
ATOM 1042 C C . ASP A 1 146 ? -0.653 2.561 -11.471 1.00 96.75 146 ASP A C 1
ATOM 1044 O O . ASP A 1 146 ? -0.824 3.416 -10.595 1.00 96.75 146 ASP A O 1
ATOM 1048 N N . SER A 1 147 ? -1.304 1.402 -11.459 1.00 97.75 147 SER A N 1
ATOM 1049 C CA . SER A 1 147 ? -2.132 0.934 -10.347 1.00 97.75 147 SER A CA 1
ATOM 1050 C C . SER A 1 147 ? -1.951 -0.566 -10.146 1.00 97.75 147 SER A C 1
ATOM 1052 O O . SER A 1 147 ? -1.649 -1.300 -11.085 1.00 97.75 147 SER A O 1
ATOM 1054 N N . MET A 1 148 ? -2.165 -1.024 -8.917 1.00 98.06 148 MET A N 1
ATOM 1055 C CA . MET A 1 148 ? -2.332 -2.439 -8.599 1.00 98.06 148 MET A CA 1
ATOM 1056 C C . MET A 1 148 ? -3.671 -2.621 -7.882 1.00 98.06 148 MET A C 1
ATOM 1058 O O . MET A 1 148 ? -3.866 -2.064 -6.799 1.00 98.06 148 MET A O 1
ATOM 1062 N N . GLU A 1 149 ? -4.587 -3.396 -8.468 1.00 98.56 149 GLU A N 1
ATOM 1063 C CA . GLU A 1 149 ? -5.827 -3.775 -7.786 1.00 98.56 149 GLU A CA 1
ATOM 1064 C C . GLU A 1 149 ? -5.512 -4.796 -6.685 1.00 98.56 149 GLU A C 1
ATOM 1066 O O . GLU A 1 149 ? -4.825 -5.795 -6.903 1.00 98.56 149 GLU A O 1
ATOM 1071 N N . VAL A 1 150 ? -6.023 -4.548 -5.482 1.00 98.62 150 VAL A N 1
ATOM 1072 C CA . VAL A 1 150 ? -5.839 -5.416 -4.318 1.00 98.62 150 VAL A CA 1
ATOM 1073 C C . VAL A 1 150 ? -7.188 -5.707 -3.679 1.00 98.62 150 VAL A C 1
ATOM 1075 O O . VAL A 1 150 ? -8.015 -4.816 -3.498 1.00 98.62 150 VAL A O 1
ATOM 1078 N N . SER A 1 151 ? -7.404 -6.954 -3.270 1.00 98.12 151 SER A N 1
ATOM 1079 C CA . SER A 1 151 ? -8.493 -7.333 -2.370 1.00 98.12 151 SER A CA 1
ATOM 1080 C C . SER A 1 151 ? -7.998 -8.350 -1.348 1.00 98.12 151 SER A C 1
ATOM 1082 O O . SER A 1 151 ? -7.056 -9.101 -1.601 1.00 98.12 151 SER A O 1
ATOM 1084 N N . VAL A 1 152 ? -8.637 -8.377 -0.179 1.00 98.44 152 VAL A N 1
ATOM 1085 C CA . VAL A 1 152 ? -8.422 -9.423 0.824 1.00 98.44 152 VAL A CA 1
ATOM 1086 C C . VAL A 1 152 ? -9.739 -10.180 0.990 1.00 98.44 152 VAL A C 1
ATOM 1088 O O . VAL A 1 152 ? -10.693 -9.611 1.524 1.00 98.44 152 VAL A O 1
ATOM 1091 N N . PRO A 1 153 ? -9.835 -11.450 0.548 1.00 97.19 153 PRO A N 1
ATOM 1092 C CA . PRO A 1 153 ? -11.080 -12.206 0.621 1.00 97.19 153 PRO A CA 1
ATOM 1093 C C . PRO A 1 153 ? -11.669 -12.235 2.038 1.00 97.19 153 PRO A C 1
ATOM 1095 O O . PRO A 1 153 ? -11.001 -12.625 3.004 1.00 97.19 153 PRO A O 1
ATOM 1098 N N . GLY A 1 154 ? -12.929 -11.806 2.145 1.00 97.38 154 GLY A N 1
ATOM 1099 C CA . GLY A 1 154 ? -13.670 -11.733 3.405 1.00 97.38 154 GLY A CA 1
ATOM 1100 C C . GLY A 1 154 ? -13.352 -10.529 4.301 1.00 97.38 154 GLY A C 1
ATOM 1101 O O . GLY A 1 154 ? -13.949 -10.439 5.366 1.00 97.38 154 GLY A O 1
ATOM 1102 N N . ALA A 1 155 ? -12.474 -9.605 3.892 1.00 98.38 155 ALA A N 1
ATOM 1103 C CA . ALA A 1 155 ? -12.112 -8.413 4.666 1.00 98.38 155 ALA A CA 1
ATOM 1104 C C . ALA A 1 155 ? -12.295 -7.110 3.852 1.00 98.38 155 ALA A C 1
ATOM 1106 O O . ALA A 1 155 ? -12.266 -7.157 2.619 1.00 98.38 155 ALA A O 1
ATOM 1107 N N . PRO A 1 156 ? -12.485 -5.948 4.503 1.00 98.38 156 PRO A N 1
ATOM 1108 C CA . PRO A 1 156 ? -12.715 -5.795 5.941 1.00 98.38 156 PRO A CA 1
ATOM 1109 C C . PRO A 1 156 ? -14.107 -6.300 6.347 1.00 98.38 156 PRO A C 1
ATOM 1111 O O . PRO A 1 156 ? -15.104 -6.018 5.682 1.00 98.38 156 PRO A O 1
ATOM 1114 N N . GLY A 1 157 ? -14.187 -7.013 7.468 1.00 98.19 157 GLY A N 1
ATOM 1115 C CA . GLY A 1 157 ? -15.425 -7.156 8.225 1.00 98.19 157 GLY A CA 1
ATOM 1116 C C . GLY A 1 157 ? -15.944 -5.795 8.707 1.00 98.19 157 GLY A C 1
ATOM 1117 O O . GLY A 1 157 ? -15.260 -4.777 8.619 1.00 98.19 157 GLY A O 1
ATOM 1118 N N . VAL A 1 158 ? -17.170 -5.758 9.242 1.00 97.88 158 VAL A N 1
ATOM 1119 C CA . VAL A 1 158 ? -17.842 -4.499 9.639 1.00 97.88 158 VAL A CA 1
ATOM 1120 C C . VAL A 1 158 ? -16.969 -3.642 10.565 1.00 97.88 158 VAL A C 1
ATOM 1122 O O . VAL A 1 158 ? -16.897 -2.431 10.387 1.00 97.88 158 VAL A O 1
ATOM 1125 N N . ASN A 1 159 ? -16.266 -4.279 11.499 1.00 97.44 159 ASN A N 1
ATOM 1126 C CA . ASN A 1 159 ? -15.461 -3.637 12.537 1.00 97.44 159 ASN A CA 1
ATOM 1127 C C . ASN A 1 159 ? -13.951 -3.767 12.281 1.00 97.44 159 ASN A C 1
ATOM 1129 O O . ASN A 1 159 ? -13.157 -3.776 13.219 1.00 97.44 159 ASN A O 1
ATOM 1133 N N . GLU A 1 160 ? -13.552 -3.899 11.018 1.00 98.56 160 GLU A N 1
ATOM 1134 C CA . GLU A 1 160 ? -12.162 -4.105 10.614 1.00 98.56 160 GLU A CA 1
ATOM 1135 C C . GLU A 1 160 ? -11.684 -3.007 9.662 1.00 98.56 160 GLU A C 1
ATOM 1137 O O . GLU A 1 160 ? -12.469 -2.238 9.101 1.00 98.56 160 GLU A O 1
ATOM 1142 N N . ILE A 1 161 ? -10.370 -2.947 9.469 1.00 98.75 161 ILE A N 1
ATOM 1143 C CA . ILE A 1 161 ? -9.716 -2.082 8.490 1.00 98.75 161 ILE A CA 1
ATOM 1144 C C . ILE A 1 161 ? -8.674 -2.915 7.744 1.00 98.75 161 ILE A C 1
ATOM 1146 O O . ILE A 1 161 ? -7.906 -3.648 8.364 1.00 98.75 161 ILE A O 1
ATOM 1150 N N . VAL A 1 162 ? -8.625 -2.783 6.420 1.00 98.88 162 VAL A N 1
ATOM 1151 C CA . VAL A 1 162 ? -7.548 -3.312 5.580 1.00 98.88 162 VAL A CA 1
ATOM 1152 C C . VAL A 1 162 ? -6.614 -2.168 5.209 1.00 98.88 162 VAL A C 1
ATOM 1154 O O . VAL A 1 162 ? -7.025 -1.240 4.517 1.00 98.88 162 VAL A O 1
ATOM 1157 N N . VAL A 1 163 ? -5.358 -2.235 5.644 1.00 98.94 163 VAL A N 1
ATOM 1158 C CA . VAL A 1 163 ? -4.304 -1.268 5.301 1.00 98.94 163 VAL A CA 1
ATOM 1159 C C . VAL A 1 163 ? -3.348 -1.913 4.312 1.00 98.94 163 VAL A C 1
ATOM 1161 O O . VAL A 1 163 ? -2.908 -3.035 4.540 1.00 98.94 163 VAL A O 1
ATOM 1164 N N . ILE A 1 164 ? -3.045 -1.223 3.215 1.00 98.94 164 ILE A N 1
ATOM 1165 C CA . ILE A 1 164 ? -2.322 -1.777 2.069 1.00 98.94 164 ILE A CA 1
ATOM 1166 C C . ILE A 1 164 ? -1.138 -0.880 1.725 1.00 98.94 164 ILE A C 1
ATOM 1168 O O . ILE A 1 164 ? -1.263 0.346 1.658 1.00 98.94 164 ILE A O 1
ATOM 1172 N N . PHE A 1 165 ? -0.002 -1.503 1.444 1.00 98.88 165 PHE A N 1
ATOM 1173 C CA . PHE A 1 165 ? 1.162 -0.872 0.845 1.00 98.88 165 PHE A CA 1
ATOM 1174 C C . PHE A 1 165 ? 1.559 -1.637 -0.411 1.00 98.88 165 PHE A C 1
ATOM 1176 O O . PHE A 1 165 ? 1.564 -2.864 -0.398 1.00 98.88 165 PHE A O 1
ATOM 1183 N N . ALA A 1 166 ? 1.904 -0.926 -1.480 1.00 98.81 166 ALA A N 1
ATOM 1184 C CA . ALA A 1 166 ? 2.396 -1.533 -2.705 1.00 98.81 166 ALA A CA 1
ATOM 1185 C C . ALA A 1 166 ? 3.694 -0.877 -3.172 1.00 98.81 166 ALA A C 1
ATOM 1187 O O . ALA A 1 166 ? 3.898 0.326 -2.994 1.00 98.81 166 ALA A O 1
ATOM 1188 N N . LEU A 1 167 ? 4.561 -1.674 -3.791 1.00 98.44 167 LEU A N 1
ATOM 1189 C CA . LEU A 1 167 ? 5.786 -1.214 -4.432 1.00 98.44 167 LEU A CA 1
ATOM 1190 C C . LEU A 1 167 ? 6.129 -2.040 -5.670 1.00 98.44 167 LEU A C 1
ATOM 1192 O O . LEU A 1 167 ? 5.698 -3.185 -5.819 1.00 98.44 167 LEU A O 1
ATOM 1196 N N . THR A 1 168 ? 6.892 -1.431 -6.576 1.00 98.31 168 THR A N 1
ATOM 1197 C CA . THR A 1 168 ? 7.285 -2.045 -7.848 1.00 98.31 168 THR A CA 1
ATOM 1198 C C . THR A 1 168 ? 8.768 -1.862 -8.136 1.00 98.31 168 THR A C 1
ATOM 1200 O O . THR A 1 168 ? 9.406 -0.939 -7.623 1.00 98.31 168 THR A O 1
ATOM 1203 N N . ASN A 1 169 ? 9.308 -2.721 -9.003 1.00 97.19 169 ASN A N 1
ATOM 1204 C CA . ASN A 1 169 ? 10.684 -2.637 -9.508 1.00 97.19 169 ASN A CA 1
ATOM 1205 C C . ASN A 1 169 ? 10.826 -1.884 -10.847 1.00 97.19 169 ASN A C 1
ATOM 1207 O O . ASN A 1 169 ? 11.814 -2.099 -11.558 1.00 97.19 169 ASN A O 1
ATOM 1211 N N . GLY A 1 170 ? 9.810 -1.107 -11.228 1.00 95.69 170 GLY A N 1
ATOM 1212 C CA . GLY A 1 170 ? 9.733 -0.426 -12.518 1.00 95.69 170 GLY A CA 1
ATOM 1213 C C . GLY A 1 170 ? 8.458 0.395 -12.706 1.00 95.69 170 GLY A C 1
ATOM 1214 O O . GLY A 1 170 ? 7.530 0.333 -11.893 1.00 95.69 170 GLY A O 1
ATOM 1215 N N . GLY A 1 171 ? 8.413 1.154 -13.799 1.00 94.44 171 GLY A N 1
ATOM 1216 C CA . GLY A 1 171 ? 7.191 1.765 -14.327 1.00 94.44 171 GLY A CA 1
ATOM 1217 C C . GLY A 1 171 ? 6.317 0.780 -15.112 1.00 94.44 171 GLY A C 1
ATOM 1218 O O . GLY A 1 171 ? 6.453 -0.442 -14.994 1.00 94.44 171 GLY A O 1
ATOM 1219 N N . ARG A 1 172 ? 5.422 1.320 -15.950 1.00 95.44 172 ARG A N 1
ATOM 1220 C CA . ARG A 1 172 ? 4.580 0.495 -16.830 1.00 95.44 172 ARG A CA 1
ATOM 1221 C C . ARG A 1 172 ? 5.451 -0.356 -17.772 1.00 95.44 172 ARG A C 1
ATOM 1223 O O . ARG A 1 172 ? 6.474 0.154 -18.222 1.00 95.44 172 ARG A O 1
ATOM 1230 N N . PRO A 1 173 ? 5.041 -1.585 -18.138 1.00 94.56 173 PRO A N 1
ATOM 1231 C CA . PRO A 1 173 ? 5.823 -2.472 -19.010 1.00 94.56 173 PRO A CA 1
ATOM 1232 C C . PRO A 1 173 ? 6.144 -1.904 -20.399 1.00 94.56 173 PRO A C 1
ATOM 1234 O O . PRO A 1 173 ? 7.199 -2.200 -20.956 1.00 94.56 173 PRO A O 1
ATOM 1237 N N . HIS A 1 174 ? 5.247 -1.080 -20.954 1.00 94.19 174 HIS A N 1
ATOM 1238 C CA . HIS A 1 174 ? 5.407 -0.430 -22.263 1.00 94.19 174 HIS A CA 1
ATOM 1239 C C . HIS A 1 174 ? 5.138 1.079 -22.170 1.00 94.19 174 HIS A C 1
ATOM 1241 O O . HIS A 1 174 ? 4.106 1.557 -22.658 1.00 94.19 174 HIS A O 1
ATOM 1247 N N . PRO A 1 175 ? 6.005 1.861 -21.508 1.00 92.19 175 PRO A N 1
ATOM 1248 C CA . PRO A 1 175 ? 5.752 3.276 -21.319 1.00 92.19 175 PRO A CA 1
ATOM 1249 C C . PRO A 1 175 ? 5.944 4.015 -22.648 1.00 92.19 175 PRO A C 1
ATOM 1251 O O . PRO A 1 175 ? 6.983 3.898 -23.290 1.00 92.19 175 PRO A O 1
ATOM 1254 N N . TRP A 1 176 ? 4.946 4.800 -23.059 1.00 89.94 176 TRP A N 1
ATOM 1255 C CA . TRP A 1 176 ? 5.132 5.745 -24.159 1.00 89.94 176 TRP A CA 1
ATOM 1256 C C . TRP A 1 176 ? 6.124 6.832 -23.730 1.00 89.94 176 TRP A C 1
ATOM 1258 O O . TRP A 1 176 ? 5.990 7.399 -22.645 1.00 89.94 176 TRP A O 1
ATOM 1268 N N . ASP A 1 177 ? 7.122 7.104 -24.562 1.00 76.25 177 ASP A N 1
ATOM 1269 C CA . ASP A 1 177 ? 8.248 8.002 -24.292 1.00 76.25 177 ASP A CA 1
ATOM 1270 C C . ASP A 1 177 ? 8.101 9.382 -24.957 1.00 76.25 177 ASP A C 1
ATOM 1272 O O . ASP A 1 177 ? 8.975 10.235 -24.812 1.00 76.25 177 ASP A O 1
ATOM 1276 N N . GLY A 1 178 ? 6.973 9.633 -25.629 1.00 80.31 178 GLY A N 1
ATOM 1277 C CA . GLY A 1 178 ? 6.650 10.914 -26.269 1.00 80.31 178 GLY A CA 1
ATOM 1278 C C . GLY A 1 178 ? 6.267 12.049 -25.312 1.00 80.31 178 GLY A C 1
ATOM 1279 O O . GLY A 1 178 ? 5.878 13.114 -25.773 1.00 80.31 178 GLY A O 1
ATOM 1280 N N . TRP A 1 179 ? 6.375 11.836 -23.997 1.00 65.94 179 TRP A N 1
ATOM 1281 C CA . TRP A 1 179 ? 6.161 12.859 -22.961 1.00 65.94 179 TRP A CA 1
ATOM 1282 C C . TRP A 1 179 ? 7.405 13.714 -22.664 1.00 65.94 179 TRP A C 1
ATOM 1284 O O . TRP A 1 179 ? 7.379 14.484 -21.704 1.00 65.94 179 TRP A O 1
ATOM 1294 N N . LYS A 1 180 ? 8.500 13.516 -23.411 1.00 56.19 180 LYS A N 1
ATOM 1295 C CA . LYS A 1 180 ? 9.718 14.334 -23.306 1.00 56.19 180 LYS A CA 1
ATOM 1296 C C . LYS A 1 180 ? 9.450 15.800 -23.624 1.00 56.19 180 LYS A C 1
ATOM 1298 O O . LYS A 1 180 ? 8.694 16.062 -24.584 1.00 56.19 180 LYS A O 1
#

Sequence (180 aa):
MEILRIVTIVEDVLVEGGRKAEKPTRRVASAAVITNPAVGDKSGENLAQFSGIGRELGTILAKEAMGPLGSGSNVESYGKACIVGAGGELEQAAILIHKEFGQSVRDVIGGGKAGIPSTKKVAAAGATIDVPLSFRDNSGLATHFDSMEVSVPGAPGVNEIVVIFALTNGGRPHPWDGWK

Radius of gyration: 16.25 Å; chains: 1; bounding box: 36×26×47 Å

pLDDT: mean 95.87, std 5.46, range [56.19, 98.94]

Foldseek 3Di:
DDWPDKDKDWDWCQDDPNHGFPDTKIKIKIKTKFFAPCQPPDPCPCLQVLLVLLLVVLLVRLVRRCVVQPALVLFFKKFKEKEAAQRDDQSSRVNSNDDNSQVNSQVSSVHFDDDHYYYYYYDAAFDKDWTWMATRHDNPPQQATDTDIDHDHRPDHNRIMMIMMMTISGGDSDGDPVPD

Secondary structure (DSSP, 8-state):
--EEEEEEEEEEEEEETTEEEEEEEEEEEEEEEEE-TTTT--SSGGGGHHHHHHHHHHHHHHHHHHHHH--GGG--EEEEEEEE-TTS-HHHHHHHTSHHHHHHHHHHHT---S---EEEEE--TT--EEEEEEETT-TT-GGG-EEEEE--TT-S-TTEEEEEEEEESSS-SS---TT-